Protein AF-A0A6H1JPK0-F1 (afdb_monomer_lite)

pLDDT: mean 71.63, std 16.61, range [41.94, 95.0]

Foldseek 3Di:
DDDDDDPPDDVVVVVVVVVVVVVVVVVVVVVVPDDDDPLVVQAVVQVVCCVPPHQKDWDWDFPDPPPPDDDPDPVRTATRYMDGPVVVCCVVPNGPPPPPPPPPPPPDPDDDDDD

Secondary structure (DSSP, 8-state):
----------HHHHHHHHHHHHHHHHHHHHHHTSS--HHHHHHHHHHHHHHHT-SEEEEEEESS--TTPPPSSGGGEEEEEEEESHHHHHHHS--TTS-----------------

Sequence (115 aa):
MSNRDGAETDPDAEHAGVLARLHTVEEAAEQIGTTLDEQTTCAELARFLCRYLCDAAAVDLLTEQGTGARPRSPEALTRVATAGLVKVLEARFPAEDAPSARALDESARSPRRRS

Structure (mmCIF, N/CA/C/O backbone):
data_AF-A0A6H1JPK0-F1
#
_entry.id   AF-A0A6H1JPK0-F1
#
loop_
_atom_site.group_PDB
_atom_site.id
_atom_site.type_symbol
_atom_site.label_atom_id
_atom_site.label_alt_id
_atom_site.label_comp_id
_atom_site.label_asym_id
_atom_site.label_entity_id
_atom_site.label_seq_id
_atom_site.pdbx_PDB_ins_code
_atom_site.Cartn_x
_atom_site.Cartn_y
_atom_site.Cartn_z
_atom_site.occupancy
_atom_site.B_iso_or_equiv
_atom_site.auth_seq_id
_atom_site.auth_comp_id
_atom_site.auth_asym_id
_atom_site.auth_atom_id
_atom_site.pdbx_PDB_model_num
ATOM 1 N N . MET A 1 1 ? 28.173 -23.128 -43.193 1.00 45.78 1 MET A N 1
ATOM 2 C CA . MET A 1 1 ? 27.731 -21.904 -42.496 1.00 45.78 1 MET A CA 1
ATOM 3 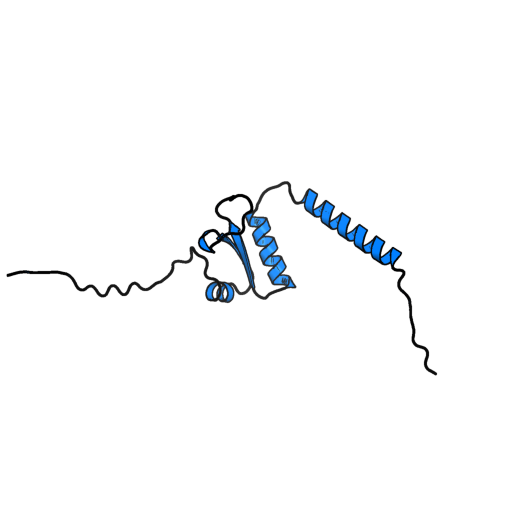C C . MET A 1 1 ? 26.996 -22.301 -41.230 1.00 45.78 1 MET A C 1
ATOM 5 O O . MET A 1 1 ? 25.904 -22.834 -41.329 1.00 45.78 1 MET A O 1
ATOM 9 N N . SER A 1 2 ? 27.629 -22.103 -40.078 1.00 50.88 2 SER A N 1
ATOM 10 C CA . SER A 1 2 ? 26.983 -21.908 -38.777 1.00 50.88 2 SER A CA 1
ATOM 11 C C . SER A 1 2 ? 28.099 -21.486 -37.832 1.00 50.88 2 SER A C 1
ATOM 13 O O . SER A 1 2 ? 29.008 -22.274 -37.595 1.00 50.88 2 SER A O 1
ATOM 15 N N . ASN A 1 3 ? 28.087 -20.239 -37.377 1.00 46.72 3 ASN A N 1
ATOM 16 C CA . ASN A 1 3 ? 28.870 -19.856 -36.213 1.00 46.72 3 ASN A CA 1
ATOM 17 C C . ASN A 1 3 ? 27.939 -19.066 -35.298 1.00 46.72 3 ASN A C 1
ATOM 19 O O . ASN A 1 3 ? 27.461 -17.991 -35.663 1.00 46.72 3 ASN A O 1
ATOM 23 N N . ARG A 1 4 ? 27.624 -19.665 -34.157 1.00 66.38 4 ARG A N 1
ATOM 24 C CA . ARG A 1 4 ? 27.090 -19.000 -32.974 1.00 66.38 4 ARG A CA 1
ATOM 25 C C . ARG A 1 4 ? 28.070 -19.300 -31.853 1.00 66.38 4 ARG A C 1
ATOM 27 O O . ARG A 1 4 ? 28.482 -20.449 -31.747 1.00 66.38 4 ARG A O 1
ATOM 34 N N . ASP A 1 5 ? 28.367 -18.254 -31.096 1.00 51.00 5 ASP A N 1
ATOM 35 C CA . ASP A 1 5 ? 28.901 -18.189 -29.727 1.00 51.00 5 ASP A CA 1
ATOM 36 C C . ASP A 1 5 ? 30.088 -17.235 -29.696 1.00 51.00 5 ASP A C 1
ATOM 38 O O . ASP A 1 5 ? 30.959 -17.282 -30.556 1.00 51.00 5 ASP A O 1
ATOM 42 N N . GLY A 1 6 ? 30.195 -16.303 -28.766 1.00 47.59 6 GLY A N 1
ATOM 43 C CA . GLY A 1 6 ? 29.339 -15.917 -27.654 1.00 47.59 6 GLY A CA 1
ATOM 44 C C . GLY A 1 6 ? 30.046 -14.701 -27.067 1.00 47.59 6 GLY A C 1
ATOM 45 O O . GLY A 1 6 ? 31.261 -14.730 -26.884 1.00 47.59 6 GLY A O 1
ATOM 46 N N . ALA A 1 7 ? 29.338 -13.591 -26.891 1.00 54.56 7 ALA A N 1
ATOM 47 C CA . ALA A 1 7 ? 29.902 -12.454 -26.181 1.00 54.56 7 ALA A CA 1
ATOM 48 C C . ALA A 1 7 ? 29.884 -12.824 -24.694 1.00 54.56 7 ALA A C 1
ATOM 50 O O . ALA A 1 7 ? 28.835 -12.726 -24.063 1.00 54.56 7 ALA A O 1
ATOM 51 N N . GLU A 1 8 ? 31.002 -13.338 -24.175 1.00 56.03 8 GLU A N 1
ATOM 52 C CA . GLU A 1 8 ? 31.201 -13.460 -22.731 1.00 56.03 8 GLU A CA 1
ATOM 53 C C . GLU A 1 8 ? 31.115 -12.053 -22.143 1.00 56.03 8 GLU A C 1
ATOM 55 O O . GLU A 1 8 ? 31.924 -11.178 -22.459 1.00 56.03 8 GLU A O 1
ATOM 60 N N . THR A 1 9 ? 30.070 -11.804 -21.364 1.00 65.69 9 THR A N 1
ATOM 61 C CA . THR A 1 9 ? 29.965 -10.582 -20.587 1.00 65.69 9 THR A CA 1
ATOM 62 C C . THR A 1 9 ? 30.986 -10.651 -19.459 1.00 65.69 9 THR A C 1
ATOM 64 O O . THR A 1 9 ? 31.101 -11.665 -18.775 1.00 65.69 9 THR A O 1
ATOM 67 N N . ASP A 1 10 ? 31.781 -9.589 -19.324 1.00 66.19 10 ASP A N 1
ATOM 68 C CA . ASP A 1 10 ? 32.834 -9.477 -18.317 1.00 66.19 10 ASP A CA 1
ATOM 69 C C . ASP A 1 10 ? 32.205 -9.493 -16.909 1.00 66.19 10 ASP A C 1
ATOM 71 O O . ASP A 1 10 ? 31.521 -8.531 -16.531 1.00 66.19 10 ASP A O 1
ATOM 75 N N . PRO A 1 11 ? 32.393 -10.576 -16.134 1.00 69.50 11 PRO A N 1
ATOM 76 C CA . PRO A 1 11 ? 31.702 -10.771 -14.865 1.00 69.50 11 PRO A CA 1
ATOM 77 C C . PRO A 1 11 ? 32.108 -9.729 -13.816 1.00 69.50 11 PRO A C 1
ATOM 79 O O . PRO A 1 11 ? 31.318 -9.417 -12.926 1.00 69.50 11 PRO A O 1
ATOM 82 N N . ASP A 1 12 ? 33.298 -9.137 -13.929 1.00 65.56 12 ASP A N 1
ATOM 83 C CA . ASP A 1 12 ? 33.764 -8.111 -12.994 1.00 65.56 12 ASP A CA 1
ATOM 84 C C . ASP A 1 12 ? 33.049 -6.770 -13.227 1.00 65.56 12 ASP A C 1
ATOM 86 O O . ASP A 1 12 ? 32.711 -6.062 -12.271 1.00 65.56 12 ASP A O 1
ATOM 90 N N . ALA A 1 13 ? 32.723 -6.451 -14.483 1.00 68.88 13 ALA A N 1
ATOM 91 C CA . ALA A 1 13 ? 31.921 -5.283 -14.837 1.00 68.88 13 ALA A CA 1
ATOM 92 C C . ALA A 1 13 ? 30.452 -5.443 -14.411 1.00 68.88 13 ALA A C 1
ATOM 94 O O . ALA A 1 13 ? 29.830 -4.484 -13.941 1.00 68.88 13 ALA A O 1
ATOM 95 N N . GLU A 1 14 ? 29.905 -6.657 -14.519 1.00 71.38 14 GLU A N 1
ATOM 96 C CA . GLU A 1 14 ? 28.563 -6.966 -14.019 1.00 71.38 14 GLU A CA 1
ATOM 97 C C . GLU A 1 14 ? 28.497 -6.861 -12.490 1.00 71.38 14 GLU A C 1
ATOM 99 O O . GLU A 1 14 ? 27.600 -6.204 -11.957 1.00 71.38 14 GLU A O 1
ATOM 104 N N . HIS A 1 15 ? 29.480 -7.411 -11.770 1.00 73.31 15 HIS A N 1
ATOM 105 C CA . HIS A 1 15 ? 29.548 -7.302 -10.312 1.00 73.31 15 HIS A CA 1
ATOM 106 C C . HIS A 1 15 ? 29.720 -5.856 -9.833 1.00 73.31 15 HIS A C 1
ATOM 108 O O . HIS A 1 15 ? 29.033 -5.437 -8.898 1.00 73.31 15 HIS A O 1
ATOM 114 N N . ALA A 1 16 ? 30.569 -5.062 -10.489 1.00 78.56 16 ALA A N 1
ATOM 115 C CA . ALA A 1 16 ? 30.718 -3.643 -10.175 1.00 78.56 16 ALA A CA 1
ATOM 116 C C . ALA A 1 16 ? 29.404 -2.865 -10.391 1.00 78.56 16 ALA A C 1
ATOM 118 O O . ALA A 1 16 ? 29.036 -2.021 -9.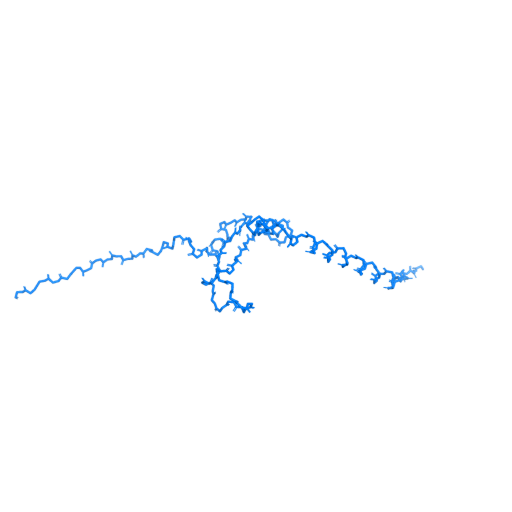570 1.00 78.56 16 ALA A O 1
ATOM 119 N N . GLY A 1 17 ? 28.655 -3.191 -11.451 1.00 79.25 17 GLY A N 1
ATOM 120 C CA . GLY A 1 17 ? 27.336 -2.615 -11.720 1.00 79.25 17 GLY A CA 1
ATOM 121 C C . GLY A 1 17 ? 26.283 -2.991 -10.673 1.00 79.25 17 GLY A C 1
ATOM 122 O O . GLY A 1 17 ? 25.470 -2.150 -10.279 1.00 79.25 17 GLY A O 1
ATOM 123 N N . VAL A 1 18 ? 26.319 -4.230 -10.176 1.00 86.06 18 VAL A N 1
ATOM 124 C CA . VAL A 1 18 ? 25.433 -4.696 -9.098 1.00 86.06 18 VAL A CA 1
ATOM 125 C C . VAL A 1 18 ? 25.745 -3.981 -7.779 1.00 86.06 18 VAL A C 1
ATOM 127 O O . VAL A 1 18 ? 24.816 -3.503 -7.126 1.00 86.06 18 VAL A O 1
ATOM 130 N N . LEU A 1 19 ? 27.023 -3.832 -7.410 1.00 85.19 19 LEU A N 1
ATOM 131 C CA . LEU A 1 19 ? 27.428 -3.151 -6.171 1.00 85.19 19 LEU A CA 1
ATOM 132 C C . LEU A 1 19 ? 27.081 -1.658 -6.179 1.00 85.19 19 LEU A C 1
ATOM 134 O O . LEU A 1 19 ? 26.587 -1.139 -5.181 1.00 85.19 19 LEU A O 1
ATOM 138 N N . ALA A 1 20 ? 27.255 -0.978 -7.314 1.00 83.56 20 ALA A N 1
ATOM 139 C CA . ALA A 1 20 ? 26.871 0.426 -7.449 1.00 83.56 20 ALA A CA 1
ATOM 140 C C . ALA A 1 20 ? 25.356 0.627 -7.278 1.00 83.56 20 ALA A C 1
ATOM 142 O O . ALA A 1 20 ? 24.915 1.569 -6.619 1.00 83.56 20 ALA A O 1
ATOM 143 N N . ARG A 1 21 ? 24.546 -0.286 -7.828 1.00 82.25 21 ARG A N 1
ATOM 144 C CA . ARG A 1 21 ? 23.088 -0.224 -7.690 1.00 82.25 21 ARG A CA 1
ATOM 145 C C . ARG A 1 21 ? 22.620 -0.545 -6.272 1.00 82.25 21 ARG A C 1
ATOM 147 O O . ARG A 1 21 ? 21.633 0.040 -5.837 1.00 82.25 21 ARG A O 1
ATOM 154 N N . LEU A 1 22 ? 23.319 -1.430 -5.562 1.00 87.19 22 LEU A N 1
ATOM 155 C CA . LEU A 1 22 ? 23.043 -1.724 -4.156 1.00 87.19 22 LEU A CA 1
ATOM 156 C C . LEU A 1 22 ? 23.339 -0.504 -3.268 1.00 87.19 22 LEU A C 1
ATOM 158 O O . LEU A 1 22 ? 22.468 -0.086 -2.514 1.00 87.19 22 LEU A O 1
ATOM 162 N N . HIS A 1 23 ? 24.494 0.139 -3.456 1.00 75.88 23 HIS A N 1
ATOM 163 C CA . HIS A 1 23 ? 24.896 1.335 -2.707 1.00 75.88 23 HIS A CA 1
ATOM 164 C C . HIS A 1 23 ? 23.908 2.502 -2.878 1.00 75.88 23 HIS A C 1
ATOM 166 O O . HIS A 1 23 ? 23.548 3.166 -1.914 1.00 75.88 23 HIS A O 1
ATOM 172 N N . THR A 1 24 ? 23.389 2.722 -4.093 1.00 79.44 24 THR A N 1
ATOM 173 C CA . THR A 1 24 ? 22.344 3.738 -4.341 1.00 79.44 24 THR A CA 1
ATOM 174 C C . THR A 1 24 ? 21.026 3.422 -3.624 1.00 79.44 24 THR A C 1
ATOM 176 O O . THR A 1 24 ? 20.304 4.333 -3.221 1.00 79.44 24 THR A O 1
ATOM 179 N N . VAL A 1 25 ? 20.681 2.139 -3.475 1.00 78.00 25 VAL A N 1
ATOM 180 C CA . VAL A 1 25 ? 19.479 1.715 -2.739 1.00 78.00 25 VAL A CA 1
ATOM 181 C C . VAL A 1 25 ? 19.680 1.882 -1.231 1.00 78.00 25 VAL A C 1
ATOM 183 O O . VAL A 1 25 ? 18.749 2.307 -0.550 1.00 78.00 25 VAL A O 1
ATOM 186 N N . GLU A 1 26 ? 20.880 1.601 -0.723 1.00 78.88 26 GLU A N 1
ATOM 187 C CA . GLU A 1 26 ? 21.248 1.787 0.685 1.00 78.88 26 GLU A CA 1
ATOM 188 C C . GLU A 1 26 ? 21.248 3.272 1.077 1.00 78.88 26 GLU A C 1
ATOM 190 O O . GLU A 1 26 ? 20.584 3.641 2.043 1.00 78.88 26 GLU A O 1
ATOM 195 N N . GLU A 1 27 ? 21.855 4.148 0.271 1.00 71.06 27 GLU A N 1
ATOM 196 C CA . GLU A 1 27 ? 21.826 5.601 0.504 1.00 71.06 27 GLU A CA 1
ATOM 197 C C . GLU A 1 27 ? 20.397 6.166 0.444 1.00 71.06 27 GLU A C 1
ATOM 199 O O . GLU A 1 27 ? 20.002 6.974 1.285 1.00 71.06 27 GLU A O 1
ATOM 204 N N . ALA A 1 28 ? 19.567 5.693 -0.495 1.00 61.03 28 ALA A N 1
ATOM 205 C CA . ALA A 1 28 ? 18.159 6.082 -0.547 1.00 61.03 28 ALA A CA 1
ATOM 206 C C . ALA A 1 28 ? 17.389 5.627 0.707 1.00 61.03 28 ALA A C 1
ATOM 208 O O . ALA A 1 28 ? 16.558 6.377 1.218 1.00 61.03 28 ALA A O 1
ATOM 209 N N . ALA A 1 29 ? 17.672 4.434 1.233 1.00 63.53 29 ALA A N 1
ATOM 210 C CA . ALA A 1 29 ? 17.046 3.931 2.452 1.00 63.53 29 ALA A CA 1
ATOM 211 C C . ALA A 1 29 ? 17.477 4.719 3.706 1.00 63.53 29 ALA A C 1
ATOM 213 O O . ALA A 1 29 ? 16.633 4.999 4.560 1.00 63.53 29 ALA A O 1
ATOM 214 N N . GLU A 1 30 ? 18.748 5.133 3.796 1.00 61.75 30 GLU A N 1
ATOM 215 C CA . GLU A 1 30 ? 19.269 5.970 4.888 1.00 61.75 30 GLU A CA 1
ATOM 216 C C . GLU A 1 30 ? 18.686 7.396 4.870 1.00 61.75 30 GLU A C 1
ATOM 218 O O . GLU A 1 30 ? 18.412 7.967 5.928 1.00 61.75 30 GLU A O 1
ATOM 223 N N . GLN A 1 31 ? 18.412 7.963 3.688 1.00 55.03 31 GLN A N 1
ATOM 224 C CA . GLN A 1 31 ? 17.837 9.311 3.553 1.00 55.03 31 GLN A CA 1
ATOM 225 C C . GLN A 1 31 ? 16.304 9.365 3.665 1.00 55.03 31 GLN A C 1
ATOM 227 O O . GLN A 1 31 ? 15.768 10.364 4.146 1.00 55.03 31 GLN A O 1
ATOM 232 N N . ILE A 1 32 ? 15.587 8.305 3.278 1.00 56.84 32 ILE A N 1
ATOM 233 C CA . ILE A 1 32 ? 14.113 8.216 3.374 1.00 56.84 32 ILE A CA 1
ATOM 234 C C . ILE A 1 32 ? 13.645 7.951 4.825 1.00 56.84 32 ILE A C 1
ATOM 236 O O . ILE A 1 32 ? 12.478 8.143 5.160 1.00 56.84 32 ILE A O 1
ATOM 240 N N . GLY A 1 33 ? 14.556 7.584 5.731 1.00 57.56 33 GLY A N 1
ATOM 241 C CA . GLY A 1 33 ? 14.244 7.146 7.094 1.00 57.56 33 GLY A CA 1
ATOM 242 C C . GLY A 1 33 ? 14.060 8.217 8.179 1.00 57.56 33 GLY A C 1
ATOM 243 O O . GLY A 1 33 ? 14.012 7.836 9.346 1.00 57.56 33 GLY A O 1
ATOM 244 N N . THR A 1 34 ? 13.986 9.525 7.884 1.00 55.94 34 THR A N 1
ATOM 245 C CA . THR A 1 34 ? 14.077 10.548 8.962 1.00 55.94 34 THR A CA 1
ATOM 246 C C . THR A 1 34 ? 12.931 11.562 9.100 1.00 55.94 34 THR A C 1
ATOM 248 O O . THR A 1 34 ? 12.949 12.346 10.049 1.00 55.94 34 THR A O 1
ATOM 251 N N . THR A 1 35 ? 11.865 11.482 8.294 1.00 55.31 35 THR A N 1
ATOM 252 C CA . THR A 1 35 ? 10.577 12.168 8.567 1.00 55.31 35 THR A CA 1
ATOM 253 C C . THR A 1 35 ? 9.417 11.399 7.904 1.00 55.31 35 THR A C 1
ATOM 255 O O . THR A 1 35 ? 9.303 11.416 6.687 1.00 55.31 35 THR A O 1
ATOM 258 N N . LEU A 1 36 ? 8.665 10.519 8.584 1.00 60.28 36 LEU A N 1
ATOM 259 C CA . LEU A 1 36 ? 7.701 10.668 9.705 1.00 60.28 36 LEU A CA 1
ATOM 260 C C . LEU A 1 36 ? 6.232 10.865 9.252 1.00 60.28 36 LEU A C 1
ATOM 262 O O . LEU A 1 36 ? 5.527 11.737 9.751 1.00 60.28 36 LEU A O 1
ATOM 266 N N . ASP A 1 37 ? 5.766 10.026 8.325 1.00 70.81 37 ASP A N 1
ATOM 267 C CA . ASP A 1 37 ? 4.338 9.742 8.130 1.00 70.81 37 ASP A CA 1
ATOM 268 C C . ASP A 1 37 ? 4.176 8.272 7.714 1.00 70.81 37 ASP A C 1
ATOM 270 O O . ASP A 1 37 ? 4.211 7.906 6.537 1.00 70.81 37 ASP A O 1
ATOM 274 N N . GLU A 1 38 ? 4.076 7.407 8.722 1.00 77.81 38 GLU A N 1
ATOM 275 C CA . GLU A 1 38 ? 3.908 5.963 8.560 1.00 77.81 38 GLU A CA 1
ATOM 276 C C . GLU A 1 38 ? 2.669 5.630 7.717 1.00 77.81 38 GLU A C 1
ATOM 278 O O . GLU A 1 38 ? 2.707 4.707 6.898 1.00 77.81 38 GLU A O 1
ATOM 283 N N . GLN A 1 39 ? 1.598 6.422 7.842 1.00 82.56 39 GLN A N 1
ATOM 284 C CA . GLN A 1 39 ? 0.393 6.254 7.040 1.00 82.56 39 GLN A CA 1
ATOM 285 C C . GLN A 1 39 ? 0.655 6.565 5.562 1.00 82.56 39 GLN A C 1
ATOM 287 O O . GLN A 1 39 ? 0.275 5.769 4.697 1.00 82.56 39 GLN A O 1
ATOM 292 N N . THR A 1 40 ? 1.331 7.677 5.255 1.00 83.38 40 THR A N 1
ATOM 293 C CA . THR A 1 40 ? 1.678 8.021 3.864 1.00 83.38 40 THR A CA 1
ATOM 294 C C . THR A 1 40 ? 2.598 6.975 3.247 1.00 83.38 40 THR A C 1
ATOM 296 O O . THR A 1 40 ? 2.311 6.498 2.146 1.00 83.38 40 THR A O 1
ATOM 299 N N . THR A 1 41 ? 3.621 6.522 3.973 1.00 85.25 41 THR A N 1
ATOM 300 C CA . THR A 1 41 ? 4.525 5.462 3.505 1.00 85.25 41 THR A CA 1
ATOM 301 C C . THR A 1 41 ? 3.776 4.162 3.201 1.00 85.25 41 THR A C 1
ATOM 303 O O . THR A 1 41 ? 3.940 3.579 2.126 1.00 85.25 41 THR A O 1
ATOM 306 N N . CYS A 1 42 ? 2.898 3.708 4.101 1.00 90.75 42 CYS A N 1
ATOM 307 C CA . CYS A 1 42 ? 2.120 2.487 3.876 1.00 90.75 42 CYS A CA 1
ATOM 308 C C . CYS A 1 42 ? 1.165 2.622 2.682 1.00 90.75 42 CYS A C 1
ATOM 310 O O . CYS A 1 42 ? 0.980 1.670 1.917 1.00 90.75 42 CYS A O 1
ATOM 312 N N . ALA A 1 43 ? 0.584 3.807 2.481 1.00 91.19 43 ALA A N 1
ATOM 313 C CA . ALA A 1 43 ? -0.273 4.082 1.336 1.00 91.19 43 ALA A CA 1
ATOM 314 C C . ALA A 1 43 ? 0.501 4.073 0.010 1.00 91.19 43 ALA A C 1
ATOM 316 O O . ALA A 1 43 ? 0.014 3.531 -0.986 1.00 91.19 43 ALA A O 1
ATOM 317 N N . GLU A 1 44 ? 1.705 4.642 -0.022 1.00 89.88 44 GLU A N 1
ATOM 318 C CA . GLU A 1 44 ? 2.579 4.603 -1.197 1.00 89.88 44 GLU A CA 1
ATOM 319 C C . GLU A 1 44 ? 3.012 3.179 -1.537 1.00 89.88 44 GLU A C 1
ATOM 321 O O . GLU A 1 44 ? 2.922 2.778 -2.701 1.00 89.88 44 GLU A O 1
ATOM 326 N N . LEU A 1 45 ? 3.375 2.388 -0.525 1.00 91.81 45 LEU A N 1
ATOM 327 C CA . LEU A 1 45 ? 3.710 0.980 -0.695 1.00 91.81 45 LEU A CA 1
ATOM 328 C C . LEU A 1 45 ? 2.535 0.188 -1.287 1.00 91.81 45 LEU A C 1
ATOM 330 O O . LEU A 1 45 ? 2.707 -0.496 -2.296 1.00 91.81 45 LEU A O 1
ATOM 334 N N . ALA A 1 46 ? 1.327 0.314 -0.725 1.00 94.06 46 ALA A N 1
ATOM 335 C CA . ALA A 1 46 ? 0.144 -0.384 -1.237 1.00 94.06 46 ALA A CA 1
ATOM 336 C C . ALA A 1 46 ? -0.132 -0.043 -2.714 1.00 94.06 46 ALA A C 1
ATOM 338 O O . ALA A 1 46 ? -0.408 -0.933 -3.525 1.00 94.06 46 ALA A O 1
ATOM 339 N N . ARG A 1 47 ? -0.003 1.240 -3.088 1.00 93.94 47 ARG A N 1
ATOM 340 C CA . ARG A 1 47 ? -0.158 1.692 -4.482 1.00 93.94 47 ARG A CA 1
ATOM 341 C C . ARG A 1 47 ? 0.938 1.148 -5.393 1.00 93.94 47 ARG A C 1
ATOM 343 O O . ARG A 1 47 ? 0.633 0.739 -6.511 1.00 93.94 47 ARG A O 1
ATOM 350 N N . PHE A 1 48 ? 2.190 1.141 -4.938 1.00 91.56 48 PHE A N 1
ATOM 351 C CA . PHE A 1 48 ? 3.315 0.600 -5.699 1.00 91.56 48 PHE A CA 1
ATOM 352 C C . PHE A 1 48 ? 3.104 -0.886 -6.015 1.00 91.56 48 PHE A C 1
ATOM 354 O O . PHE A 1 48 ? 3.191 -1.284 -7.176 1.00 91.56 48 PHE A O 1
ATOM 361 N N . LEU A 1 49 ? 2.741 -1.688 -5.010 1.00 91.56 49 LEU A N 1
ATOM 362 C CA . LEU A 1 49 ? 2.469 -3.117 -5.183 1.00 91.56 49 LEU A CA 1
ATOM 363 C C . LEU A 1 49 ? 1.319 -3.356 -6.171 1.00 91.56 49 LEU A C 1
ATOM 365 O O . LEU A 1 49 ? 1.464 -4.156 -7.093 1.00 91.56 49 LEU A O 1
ATOM 369 N N . CYS A 1 50 ? 0.219 -2.603 -6.052 1.00 93.44 50 CYS A N 1
ATOM 370 C CA . CYS A 1 50 ? -0.900 -2.724 -6.992 1.00 93.44 50 CYS A CA 1
ATOM 371 C C . CYS A 1 50 ? -0.530 -2.345 -8.429 1.00 93.44 50 CYS A C 1
ATOM 373 O O . CYS A 1 50 ? -1.096 -2.846 -9.393 1.00 93.44 50 CYS A O 1
ATOM 375 N N . ARG A 1 51 ? 0.407 -1.411 -8.601 1.00 92.06 51 ARG A N 1
ATOM 376 C CA . ARG A 1 51 ? 0.800 -0.962 -9.935 1.00 92.06 51 ARG A CA 1
ATOM 377 C C . ARG A 1 51 ? 1.639 -1.998 -10.677 1.00 92.06 51 ARG A C 1
ATOM 379 O O . ARG A 1 51 ? 1.565 -2.053 -11.901 1.00 92.06 51 ARG A O 1
ATOM 386 N N . TYR A 1 52 ? 2.460 -2.763 -9.961 1.00 91.44 52 TYR A N 1
ATOM 387 C CA . TYR A 1 52 ? 3.494 -3.589 -10.587 1.00 91.44 52 TYR A CA 1
ATOM 388 C C . TYR A 1 52 ? 3.359 -5.089 -10.323 1.00 91.44 52 TYR A C 1
ATOM 390 O O . TYR A 1 52 ? 3.972 -5.863 -11.054 1.00 91.44 52 TYR A O 1
ATOM 398 N N . LEU A 1 53 ? 2.602 -5.513 -9.305 1.00 88.00 53 LEU A N 1
ATOM 399 C CA . LEU A 1 53 ? 2.645 -6.894 -8.810 1.00 88.00 53 LEU A CA 1
ATOM 400 C C . LEU A 1 53 ? 1.274 -7.559 -8.629 1.00 88.00 53 LEU A C 1
ATOM 402 O O . LEU A 1 53 ? 1.193 -8.778 -8.762 1.00 88.00 53 LEU A O 1
ATOM 406 N N . CYS A 1 54 ? 0.205 -6.820 -8.319 1.00 91.94 54 CYS A N 1
ATOM 407 C CA . CYS A 1 54 ? -1.106 -7.415 -8.030 1.00 91.94 54 CYS A CA 1
ATOM 408 C C . CYS A 1 54 ? -2.286 -6.492 -8.364 1.00 91.94 54 CYS A C 1
ATOM 410 O O . CYS A 1 54 ? -2.137 -5.282 -8.417 1.00 91.94 54 CYS A O 1
ATOM 412 N N . ASP A 1 55 ? -3.494 -7.045 -8.511 1.00 93.88 55 ASP A N 1
ATOM 413 C CA . ASP A 1 55 ? -4.706 -6.237 -8.747 1.00 93.88 55 ASP A CA 1
ATOM 414 C C . ASP A 1 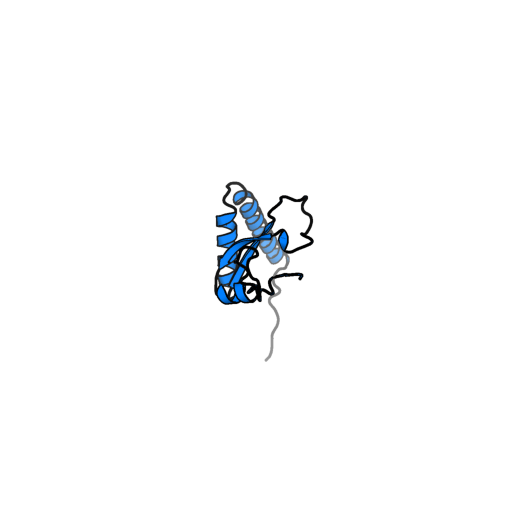55 ? -5.221 -5.527 -7.483 1.00 93.88 55 ASP A C 1
ATOM 416 O O . ASP A 1 55 ? -6.092 -4.654 -7.555 1.00 93.88 55 ASP A O 1
ATOM 420 N N . ALA A 1 56 ? -4.733 -5.939 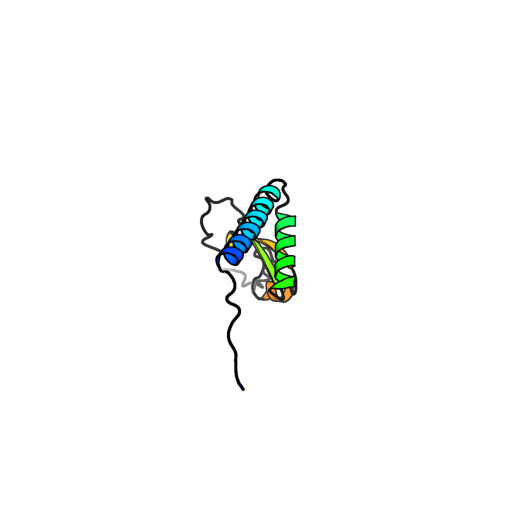-6.307 1.00 94.19 56 ALA A N 1
ATOM 421 C CA . ALA A 1 56 ? -5.109 -5.375 -5.020 1.00 94.19 56 ALA A CA 1
ATOM 422 C C . ALA A 1 56 ? -4.053 -5.679 -3.938 1.00 94.19 56 ALA A C 1
ATOM 424 O O . ALA A 1 56 ? -3.512 -6.786 -3.887 1.00 94.19 56 ALA A O 1
ATOM 425 N N . ALA A 1 57 ? -3.784 -4.719 -3.052 1.00 94.62 57 ALA A N 1
ATOM 426 C CA . ALA A 1 57 ? -2.866 -4.852 -1.920 1.00 94.62 57 ALA A CA 1
ATOM 427 C C . ALA A 1 57 ? -3.424 -4.183 -0.656 1.00 94.62 57 ALA A C 1
ATOM 429 O O . ALA A 1 57 ? -4.130 -3.175 -0.735 1.00 94.62 57 ALA A O 1
ATOM 430 N N . ALA A 1 58 ? -3.057 -4.723 0.504 1.00 94.00 58 ALA A N 1
ATOM 431 C CA . ALA A 1 58 ? -3.299 -4.132 1.814 1.00 94.00 58 ALA A CA 1
ATOM 432 C C . ALA A 1 58 ? -2.005 -4.143 2.640 1.00 94.00 58 ALA A C 1
ATOM 434 O O . ALA A 1 58 ? -1.186 -5.049 2.481 1.00 94.00 58 ALA A O 1
ATOM 435 N N . VAL A 1 59 ? -1.831 -3.139 3.500 1.00 91.88 59 VAL A N 1
ATOM 436 C CA . VAL A 1 59 ? -0.733 -3.059 4.471 1.00 91.88 59 VAL A CA 1
ATOM 437 C C . VAL A 1 59 ? -1.343 -3.000 5.863 1.00 91.88 59 VAL A C 1
ATOM 439 O O . VAL A 1 59 ? -2.125 -2.092 6.160 1.00 91.88 59 VAL A O 1
ATOM 442 N N . ASP A 1 60 ? -0.961 -3.967 6.693 1.00 89.69 60 ASP A N 1
ATOM 443 C CA . ASP A 1 60 ? -1.406 -4.095 8.074 1.00 89.69 60 ASP A CA 1
ATOM 444 C C . ASP A 1 60 ? -0.183 -3.936 8.998 1.00 89.69 60 ASP A C 1
ATOM 446 O O . ASP A 1 60 ? 0.868 -4.534 8.751 1.00 89.69 60 ASP A O 1
ATOM 450 N N . LEU A 1 61 ? -0.306 -3.108 10.036 1.00 85.88 61 LEU A N 1
ATOM 451 C CA . LEU A 1 61 ? 0.759 -2.784 10.989 1.00 85.88 61 LEU A CA 1
ATOM 452 C C . LEU A 1 61 ? 0.440 -3.308 12.384 1.00 85.88 61 LEU A C 1
ATOM 454 O O . LEU A 1 61 ? -0.720 -3.398 12.769 1.00 85.88 61 LEU A O 1
ATOM 458 N N . LEU A 1 62 ? 1.480 -3.623 13.154 1.00 82.88 62 LEU A N 1
ATOM 459 C CA . LEU A 1 62 ? 1.345 -4.052 14.544 1.00 82.88 62 LEU A CA 1
ATOM 460 C C . LEU A 1 62 ? 0.825 -2.912 15.425 1.00 82.88 62 LEU A C 1
ATOM 462 O O . LEU A 1 62 ? 1.397 -1.825 15.430 1.00 82.88 62 LEU A O 1
ATOM 466 N N . THR A 1 63 ? -0.225 -3.179 16.199 1.00 71.50 63 THR A N 1
ATOM 467 C CA . THR A 1 63 ? -0.834 -2.202 17.119 1.00 71.50 63 THR A CA 1
ATOM 468 C C . THR A 1 63 ? 0.002 -1.950 18.370 1.00 71.50 63 THR A C 1
ATOM 470 O O . THR A 1 63 ? -0.040 -0.856 18.928 1.00 71.50 63 THR A O 1
ATOM 473 N N . GLU A 1 64 ? 0.805 -2.930 18.789 1.00 65.56 64 GLU A N 1
ATOM 474 C CA . GLU A 1 64 ? 1.795 -2.778 19.852 1.00 65.56 64 GLU A CA 1
ATOM 475 C C . GLU A 1 64 ? 3.212 -2.930 19.294 1.00 65.56 64 GLU A C 1
ATOM 477 O O . GLU A 1 64 ? 3.514 -3.873 18.559 1.00 65.56 64 GLU A O 1
ATOM 482 N N . GLN A 1 65 ? 4.117 -2.039 19.711 1.00 57.44 65 GLN A N 1
ATOM 483 C CA . GLN A 1 65 ? 5.562 -2.123 19.464 1.00 57.44 65 GLN A CA 1
ATOM 484 C C . GLN A 1 65 ? 6.181 -3.267 20.293 1.00 57.44 65 GLN A C 1
ATOM 486 O O . GLN A 1 65 ? 7.028 -3.072 21.162 1.00 57.44 65 GLN A O 1
ATOM 491 N N . GLY A 1 66 ? 5.715 -4.495 20.087 1.00 55.78 66 GLY A N 1
ATOM 492 C CA . GLY A 1 66 ? 6.167 -5.664 20.821 1.00 55.78 66 GLY A CA 1
ATOM 493 C C . GLY A 1 66 ? 7.479 -6.196 20.257 1.00 55.78 66 GLY A C 1
ATOM 494 O O . GLY A 1 66 ? 7.458 -6.856 19.232 1.00 55.78 66 GLY A O 1
ATOM 495 N N . THR A 1 67 ? 8.600 -5.953 20.948 1.00 55.09 67 THR A N 1
ATOM 496 C CA . THR A 1 67 ? 9.927 -6.641 20.919 1.00 55.09 67 THR A CA 1
ATOM 497 C C . THR A 1 67 ? 10.514 -7.183 19.590 1.00 55.09 67 THR A C 1
ATOM 499 O O . THR A 1 67 ? 11.523 -7.882 19.622 1.00 55.09 67 THR A O 1
ATOM 502 N N . GLY A 1 68 ? 9.955 -6.872 18.418 1.00 57.00 68 GLY A N 1
ATOM 503 C CA . GLY A 1 68 ? 10.348 -7.447 17.125 1.00 57.00 68 GLY A CA 1
ATOM 504 C C . GLY A 1 68 ? 9.899 -8.900 16.898 1.00 57.00 68 GLY A C 1
ATOM 505 O O . GLY A 1 68 ? 10.349 -9.538 15.948 1.00 57.00 68 GLY A O 1
ATOM 506 N N . ALA A 1 69 ? 9.031 -9.456 17.749 1.00 59.47 69 ALA A N 1
ATOM 507 C CA . ALA A 1 69 ? 8.554 -10.830 17.599 1.00 59.47 69 ALA A CA 1
ATOM 508 C C . ALA A 1 69 ? 7.394 -10.911 16.592 1.00 59.47 69 ALA A C 1
ATOM 510 O O . ALA A 1 69 ? 6.491 -10.077 16.601 1.00 59.47 69 ALA A O 1
ATOM 511 N N . ARG A 1 70 ? 7.383 -11.952 15.744 1.00 60.22 70 ARG A N 1
ATOM 512 C CA . ARG A 1 70 ? 6.273 -12.198 14.810 1.00 60.22 70 ARG A CA 1
ATOM 513 C C . ARG A 1 70 ? 4.954 -12.324 15.594 1.00 60.22 70 ARG A C 1
ATOM 515 O O . ARG A 1 70 ? 4.908 -13.134 16.527 1.00 60.22 70 ARG A O 1
ATOM 522 N N . PRO A 1 71 ? 3.888 -11.590 15.224 1.00 59.28 71 PRO A N 1
ATOM 52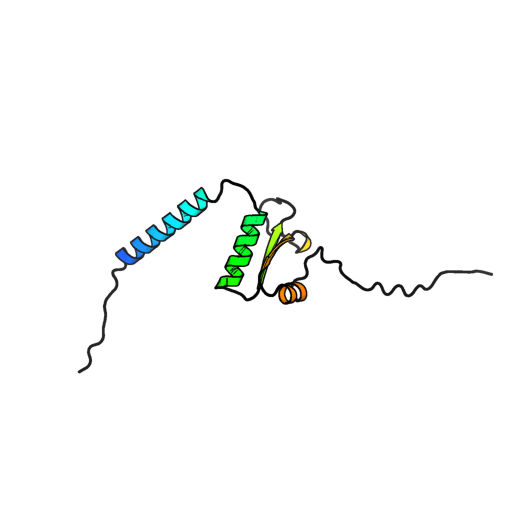3 C CA . PRO A 1 71 ? 2.599 -11.711 15.893 1.00 59.28 71 PRO A CA 1
ATOM 524 C C . PRO A 1 71 ? 2.087 -13.148 15.800 1.00 59.28 71 PRO A C 1
ATOM 526 O O . PRO A 1 71 ? 2.151 -13.782 14.744 1.00 59.28 71 PRO A O 1
ATOM 529 N N . ARG A 1 72 ? 1.605 -13.676 16.930 1.00 61.16 72 ARG A N 1
ATOM 530 C CA . ARG A 1 72 ? 1.065 -15.043 17.011 1.00 61.16 72 ARG A CA 1
ATOM 531 C C . ARG A 1 72 ? -0.381 -15.134 16.528 1.00 61.16 72 ARG A C 1
ATOM 533 O O . ARG A 1 72 ? -0.834 -16.239 16.245 1.00 61.16 72 ARG A O 1
ATOM 540 N N . SER A 1 73 ? -1.077 -14.004 16.412 1.00 62.19 73 SER A N 1
ATOM 541 C CA . SER A 1 73 ? -2.435 -13.935 15.886 1.00 62.19 73 SER A CA 1
ATOM 542 C C . SER A 1 73 ? -2.652 -12.685 15.016 1.00 62.19 73 SER A C 1
ATOM 544 O O . SER A 1 73 ? -1.960 -11.682 15.207 1.00 62.19 73 SER A O 1
ATOM 546 N N . PRO A 1 74 ? -3.586 -12.737 14.043 1.00 62.56 74 PRO A N 1
ATOM 547 C CA . PRO A 1 74 ? -3.961 -11.588 13.207 1.00 62.56 74 PRO A CA 1
ATOM 548 C C . PRO A 1 74 ? -4.516 -10.400 14.005 1.00 62.56 74 PRO A C 1
ATOM 550 O O . PRO A 1 74 ? -4.425 -9.270 13.551 1.00 62.56 74 PRO A O 1
ATOM 553 N N . GLU A 1 75 ? -5.018 -10.665 15.213 1.00 64.00 75 GLU A N 1
ATOM 554 C CA . GLU A 1 75 ? -5.612 -9.712 16.165 1.00 64.00 75 GLU A CA 1
ATOM 555 C C . GLU A 1 75 ? -4.680 -8.542 16.522 1.00 64.00 75 GLU A C 1
ATOM 557 O O . GLU A 1 75 ? -5.130 -7.495 16.976 1.00 64.00 75 GLU A O 1
ATOM 562 N N . ALA A 1 76 ? -3.369 -8.728 16.346 1.00 73.19 76 ALA A N 1
ATOM 563 C CA . ALA A 1 76 ? -2.359 -7.721 16.650 1.00 73.19 76 ALA A CA 1
ATOM 564 C C . ALA A 1 76 ? -2.080 -6.756 15.484 1.00 73.19 76 ALA A C 1
ATOM 566 O O . ALA A 1 76 ? -1.211 -5.896 15.621 1.00 73.19 76 ALA A O 1
ATOM 567 N N . LEU A 1 77 ? -2.741 -6.918 14.333 1.00 81.06 77 LEU A N 1
ATOM 568 C CA . LEU A 1 77 ? -2.493 -6.130 13.129 1.00 81.06 77 LEU A CA 1
ATOM 569 C C . LEU A 1 77 ? -3.694 -5.241 12.786 1.00 81.06 77 LEU A C 1
ATOM 571 O O . LEU A 1 77 ? -4.818 -5.719 12.656 1.00 81.06 77 LEU A O 1
ATOM 575 N N . THR A 1 78 ? -3.442 -3.955 12.556 1.00 85.62 78 THR A N 1
ATOM 576 C CA . THR A 1 78 ? -4.431 -2.999 12.053 1.00 85.62 78 THR A CA 1
ATOM 577 C C . THR A 1 78 ? -4.106 -2.626 10.622 1.00 85.62 78 THR A C 1
ATOM 579 O O . THR A 1 78 ? -2.984 -2.238 10.295 1.00 85.62 78 THR A O 1
ATOM 582 N N . ARG A 1 79 ? -5.117 -2.695 9.759 1.00 89.56 79 ARG A N 1
ATOM 583 C CA . ARG A 1 79 ? -4.999 -2.249 8.376 1.00 89.56 79 ARG A CA 1
ATOM 584 C C . ARG A 1 79 ? -4.861 -0.739 8.298 1.00 89.56 79 ARG A C 1
ATOM 586 O O . ARG A 1 79 ? -5.751 -0.017 8.734 1.00 89.56 79 ARG A O 1
ATOM 593 N N . VAL A 1 80 ? -3.785 -0.271 7.675 1.00 90.88 80 VAL A N 1
ATOM 594 C CA . VAL A 1 80 ? -3.484 1.164 7.552 1.00 90.88 80 VAL A CA 1
ATOM 595 C C . VAL A 1 80 ? -3.533 1.674 6.116 1.00 90.88 80 VAL A C 1
ATOM 597 O O . VAL A 1 80 ? -3.678 2.873 5.897 1.00 90.88 80 VAL A O 1
ATOM 600 N N . ALA A 1 81 ? -3.457 0.783 5.124 1.00 92.62 81 ALA A N 1
ATOM 601 C CA . ALA A 1 81 ? -3.581 1.157 3.720 1.00 92.62 81 ALA A CA 1
ATOM 602 C C . ALA A 1 81 ? -4.162 0.033 2.859 1.00 92.62 81 ALA A C 1
ATOM 604 O O . ALA A 1 81 ? -3.927 -1.149 3.103 1.00 92.62 81 ALA A O 1
ATOM 605 N N . THR A 1 82 ? -4.881 0.418 1.802 1.00 95.00 82 THR A N 1
ATOM 606 C CA . THR A 1 82 ? -5.329 -0.476 0.726 1.00 95.00 82 THR A CA 1
ATOM 607 C C . THR A 1 82 ? -5.194 0.198 -0.634 1.00 95.00 82 THR A C 1
ATOM 609 O O . THR A 1 82 ? -5.205 1.426 -0.736 1.00 95.00 82 THR A O 1
ATOM 612 N N . ALA A 1 83 ? -5.084 -0.604 -1.690 1.00 94.94 83 ALA A N 1
ATOM 613 C CA . ALA A 1 83 ? -5.168 -0.147 -3.071 1.00 94.94 83 ALA A CA 1
ATOM 614 C C . ALA A 1 83 ? -5.737 -1.247 -3.987 1.00 94.94 83 ALA A C 1
ATOM 616 O O . ALA A 1 83 ? -5.716 -2.432 -3.647 1.00 94.94 83 ALA A O 1
ATOM 617 N N . GLY A 1 84 ? -6.242 -0.843 -5.157 1.00 95.00 84 GLY A N 1
ATOM 618 C CA . GLY A 1 84 ? -6.738 -1.751 -6.196 1.00 95.00 84 GLY A CA 1
ATOM 619 C C . GLY A 1 84 ? -8.176 -2.230 -5.975 1.00 95.00 84 GLY A C 1
ATOM 620 O O . GLY A 1 84 ? -9.041 -1.460 -5.554 1.00 95.00 84 GLY A O 1
ATOM 621 N N . LEU A 1 85 ? -8.458 -3.496 -6.294 1.00 94.56 85 LEU A N 1
ATOM 622 C CA . LEU A 1 85 ? -9.786 -4.115 -6.166 1.00 94.56 85 LEU A CA 1
ATOM 623 C C . LEU A 1 85 ? -10.157 -4.404 -4.697 1.00 94.56 85 LEU A C 1
ATOM 625 O O . LEU A 1 85 ? -10.308 -5.556 -4.292 1.00 94.56 85 LEU A O 1
ATOM 629 N N . VAL A 1 86 ? -10.347 -3.352 -3.893 1.00 89.50 86 VAL A N 1
ATOM 630 C CA . VAL A 1 86 ? -10.544 -3.427 -2.429 1.00 89.50 86 VAL A CA 1
ATOM 631 C C . VAL A 1 86 ? -11.659 -4.387 -2.006 1.00 89.50 86 VAL A C 1
ATOM 633 O O . VAL A 1 86 ? -11.487 -5.129 -1.050 1.00 89.50 86 VAL A O 1
ATOM 636 N N . LYS A 1 87 ? -12.754 -4.493 -2.765 1.00 89.00 87 LYS A N 1
ATOM 637 C CA . LYS A 1 87 ? -13.839 -5.443 -2.453 1.00 89.00 87 LYS A CA 1
ATOM 638 C C . LYS A 1 87 ? -13.390 -6.909 -2.477 1.00 89.00 87 LYS A C 1
ATOM 640 O O . LYS A 1 87 ? -13.906 -7.724 -1.720 1.00 89.00 87 LYS A O 1
ATOM 645 N N . VAL A 1 88 ? -12.439 -7.253 -3.349 1.00 88.62 88 VAL A N 1
ATOM 646 C CA . VAL A 1 88 ? -11.852 -8.601 -3.413 1.00 88.62 88 VAL A CA 1
ATOM 647 C C . VAL A 1 88 ? -10.942 -8.830 -2.207 1.00 88.62 88 VAL A C 1
ATOM 649 O O . VAL A 1 88 ? -10.987 -9.905 -1.609 1.00 88.62 88 VAL A O 1
ATOM 652 N N . LEU A 1 89 ? -10.166 -7.810 -1.816 1.00 87.38 89 LEU A N 1
ATOM 653 C CA . LEU A 1 89 ? -9.354 -7.854 -0.597 1.00 87.38 89 LEU A CA 1
ATOM 654 C C . LEU A 1 89 ? -10.223 -8.043 0.639 1.00 87.38 89 LEU A C 1
ATOM 656 O O . LEU A 1 89 ? -9.954 -8.949 1.409 1.00 87.38 89 LEU A O 1
ATOM 660 N N . GLU A 1 90 ? -11.275 -7.247 0.809 1.00 86.06 90 GLU A N 1
ATOM 661 C CA . GLU A 1 90 ? -12.176 -7.321 1.963 1.00 86.06 90 GLU A CA 1
ATOM 662 C C . GLU A 1 90 ? -12.896 -8.669 2.046 1.00 86.06 90 GLU A C 1
ATOM 664 O O . GLU A 1 90 ? -13.012 -9.239 3.127 1.00 86.06 90 GLU A O 1
ATOM 669 N N . ALA A 1 91 ? -13.328 -9.225 0.910 1.00 86.19 91 ALA A N 1
ATOM 670 C CA . ALA A 1 91 ? -13.961 -10.541 0.880 1.00 86.19 91 ALA A CA 1
ATOM 671 C C . ALA A 1 91 ? -12.998 -11.670 1.289 1.00 86.19 91 ALA A C 1
ATOM 673 O O . ALA A 1 91 ? -13.424 -12.674 1.862 1.00 86.19 91 ALA A O 1
ATOM 674 N N . ARG A 1 92 ? -11.702 -11.530 0.978 1.00 83.44 92 ARG A N 1
ATOM 675 C CA . ARG A 1 92 ? -10.685 -12.554 1.254 1.00 83.44 92 ARG A CA 1
ATOM 676 C C . ARG A 1 92 ? -9.991 -12.376 2.606 1.00 83.44 92 ARG A C 1
ATOM 678 O O . ARG A 1 92 ? -9.581 -13.375 3.203 1.00 83.44 92 ARG A O 1
ATOM 685 N N . PHE A 1 93 ? -9.851 -11.126 3.027 1.00 79.25 93 PHE A N 1
ATOM 686 C CA . PHE A 1 93 ? -9.121 -10.624 4.186 1.00 79.25 93 PHE A CA 1
ATOM 687 C C . PHE A 1 93 ? -9.898 -9.432 4.770 1.00 79.25 93 PHE A C 1
ATOM 689 O O . PHE A 1 93 ? -9.522 -8.277 4.534 1.00 79.25 93 PHE A O 1
ATOM 696 N N . PRO A 1 94 ? -11.003 -9.673 5.490 1.00 74.94 94 PRO A N 1
ATOM 697 C CA . PRO A 1 94 ? -11.756 -8.596 6.123 1.00 74.94 94 PRO A CA 1
ATOM 698 C C . PRO A 1 94 ? -10.850 -7.815 7.082 1.00 74.94 94 PRO A C 1
ATOM 700 O O . PRO A 1 94 ? -9.966 -8.394 7.709 1.00 74.94 94 PRO A O 1
ATOM 703 N N . ALA A 1 95 ? -11.029 -6.495 7.161 1.00 68.88 95 ALA A N 1
ATOM 704 C CA . ALA A 1 95 ? -10.377 -5.715 8.209 1.00 68.88 95 ALA A CA 1
ATOM 705 C C . ALA A 1 95 ? -11.000 -6.093 9.562 1.00 68.88 95 ALA A C 1
ATOM 707 O O . ALA A 1 95 ? -12.218 -6.246 9.640 1.00 68.88 95 ALA A O 1
ATOM 708 N N . GLU A 1 96 ? -10.187 -6.225 10.610 1.00 64.88 96 GLU A N 1
ATOM 709 C CA . GLU A 1 96 ? -10.654 -6.619 11.952 1.00 64.88 96 GLU A CA 1
ATOM 710 C C . GLU A 1 96 ? -11.668 -5.608 12.540 1.00 64.88 96 GLU A C 1
ATOM 712 O O . GLU A 1 96 ? -12.577 -6.003 13.267 1.00 64.88 96 GLU A O 1
ATOM 717 N N . ASP A 1 97 ? -11.598 -4.331 12.133 1.00 57.31 97 ASP A N 1
ATOM 718 C CA . ASP A 1 97 ? -12.548 -3.271 12.520 1.00 57.31 97 ASP A CA 1
ATOM 719 C C . ASP A 1 97 ? -13.759 -3.128 11.580 1.00 57.31 97 ASP A C 1
ATOM 721 O O . ASP A 1 97 ? -14.628 -2.275 11.794 1.00 57.31 97 ASP A O 1
ATOM 725 N N . ALA A 1 98 ? -13.851 -3.931 10.513 1.00 49.38 98 ALA A N 1
ATOM 726 C CA . ALA A 1 98 ? -15.066 -3.949 9.710 1.00 49.38 98 ALA A CA 1
ATOM 727 C C . ALA A 1 98 ? -16.195 -4.475 10.605 1.00 49.38 98 ALA A C 1
ATOM 729 O O . ALA A 1 98 ? -16.019 -5.537 11.208 1.00 49.38 98 ALA A O 1
ATOM 730 N N . PRO 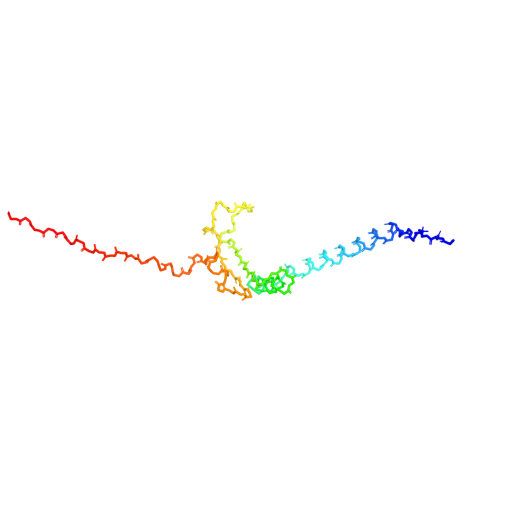A 1 99 ? -17.347 -3.780 10.722 1.00 41.94 99 PRO A N 1
ATOM 731 C CA . PRO A 1 99 ? -18.435 -4.241 11.564 1.00 41.94 99 PRO A CA 1
ATOM 732 C C . PRO A 1 99 ? -18.814 -5.643 11.103 1.00 41.94 99 PRO A C 1
ATOM 734 O O . PRO A 1 99 ? -19.408 -5.835 10.041 1.00 41.94 99 PRO A O 1
ATOM 737 N N . SER A 1 100 ? -18.406 -6.631 11.897 1.00 42.72 100 SER A N 1
ATOM 738 C CA . SER A 1 100 ? -18.731 -8.023 11.680 1.00 42.72 100 SER A CA 1
ATOM 739 C C . SER A 1 100 ? -20.240 -8.108 11.837 1.00 42.72 100 SER A C 1
ATOM 741 O O . SER A 1 100 ? -20.748 -8.244 12.951 1.00 42.72 100 SER A O 1
ATOM 743 N N . ALA A 1 101 ? -20.966 -8.023 10.722 1.00 48.34 101 ALA A N 1
ATOM 744 C CA . ALA A 1 101 ? -22.379 -8.346 10.632 1.00 48.34 101 ALA A CA 1
ATOM 745 C C . ALA A 1 101 ? -22.546 -9.863 10.816 1.00 48.34 101 ALA A C 1
ATOM 747 O O . ALA A 1 101 ? -23.011 -10.587 9.939 1.00 48.34 101 ALA A O 1
ATOM 748 N N . ARG A 1 102 ? -22.140 -10.368 11.984 1.00 46.78 102 ARG A N 1
ATOM 749 C CA . ARG A 1 102 ? -22.684 -11.594 12.535 1.00 46.78 102 ARG A CA 1
ATOM 750 C C . ARG A 1 102 ? -24.097 -11.217 12.920 1.00 46.78 102 ARG A C 1
ATOM 752 O O . ARG A 1 102 ? -24.311 -10.564 13.936 1.00 46.78 102 ARG A O 1
ATOM 759 N N . ALA A 1 103 ? -25.042 -11.564 12.053 1.00 43.97 103 ALA A N 1
ATOM 760 C CA . ALA A 1 103 ? -26.437 -11.627 12.430 1.00 43.97 103 ALA A CA 1
ATOM 761 C C . ALA A 1 103 ? -26.511 -12.467 13.711 1.00 43.97 103 ALA A C 1
ATOM 763 O O . ALA A 1 103 ? -26.320 -13.683 13.681 1.00 43.97 103 ALA A O 1
ATOM 764 N N . LEU A 1 104 ? -26.686 -11.799 14.850 1.00 50.09 104 LEU A N 1
ATOM 765 C CA . LEU A 1 104 ? -27.149 -12.452 16.055 1.00 50.09 104 LEU A CA 1
ATOM 766 C C . LEU A 1 104 ? -28.551 -12.934 15.699 1.00 50.09 104 LEU A C 1
ATOM 768 O O . LEU A 1 104 ? -29.459 -12.124 15.515 1.00 50.09 104 LEU A O 1
ATOM 772 N N . ASP A 1 105 ? -28.708 -14.244 15.531 1.00 54.06 105 ASP A N 1
ATOM 773 C CA . ASP A 1 105 ? -30.012 -14.878 15.665 1.00 54.06 105 ASP A CA 1
ATOM 774 C C . ASP A 1 105 ? -30.456 -14.670 17.118 1.00 54.06 105 ASP A C 1
ATOM 776 O O . ASP A 1 105 ? -30.254 -15.505 17.997 1.00 54.06 105 ASP A O 1
ATOM 780 N N . GLU A 1 106 ? -30.995 -13.484 17.396 1.00 52.34 106 GLU A N 1
ATOM 781 C CA . GLU A 1 106 ? -31.728 -13.189 18.614 1.00 52.34 106 GLU A CA 1
ATOM 782 C C . GLU A 1 106 ? -33.154 -13.713 18.441 1.00 52.34 106 GLU A C 1
ATOM 784 O O . GLU A 1 106 ? -34.134 -12.974 18.385 1.00 52.34 106 GLU A O 1
ATOM 789 N N . SER A 1 107 ? -33.283 -15.036 18.363 1.00 49.59 107 SER A N 1
ATOM 790 C CA . SER A 1 107 ? -34.557 -15.686 18.633 1.00 49.59 107 SER A CA 1
ATOM 791 C C . SER A 1 107 ? -34.710 -15.825 20.142 1.00 49.59 107 SER A C 1
ATOM 793 O O . SER A 1 107 ? -34.419 -16.847 20.765 1.00 49.59 107 SER A O 1
ATOM 795 N N . ALA A 1 108 ? -35.169 -14.722 20.728 1.00 55.34 108 ALA A N 1
ATOM 796 C CA . ALA A 1 108 ? -35.651 -14.612 22.088 1.00 55.34 108 ALA A CA 1
ATOM 797 C C . ALA A 1 108 ? -36.589 -15.778 22.453 1.00 55.34 108 ALA A C 1
ATOM 799 O O . ALA A 1 108 ? -37.734 -15.846 22.004 1.00 55.34 108 ALA A O 1
ATOM 800 N N . ARG A 1 109 ? -36.157 -16.654 23.368 1.00 45.12 109 ARG A N 1
ATOM 801 C CA . ARG A 1 109 ? -37.087 -17.435 24.193 1.00 45.12 109 ARG A CA 1
ATOM 802 C C . ARG A 1 109 ? -37.011 -16.935 25.626 1.00 45.12 109 ARG A C 1
ATOM 804 O O . ARG A 1 109 ? -36.238 -17.415 26.450 1.00 45.12 109 ARG A O 1
ATOM 811 N N . SER A 1 110 ? -37.823 -15.910 25.862 1.00 46.88 110 SER A N 1
ATOM 812 C CA . SER A 1 110 ? -38.028 -15.252 27.148 1.00 46.88 110 SER A CA 1
ATOM 813 C C . SER A 1 110 ? -38.386 -16.250 28.268 1.00 46.88 110 SER A C 1
ATOM 815 O O . SER A 1 110 ? -39.055 -17.258 28.005 1.00 46.88 110 SER A O 1
ATOM 817 N N . PRO A 1 111 ? -37.966 -15.994 29.522 1.00 54.25 111 PRO A N 1
ATOM 818 C CA . PRO A 1 111 ? -38.137 -16.912 30.633 1.00 54.25 111 PRO A CA 1
ATOM 819 C C . PRO A 1 111 ? -39.411 -16.641 31.464 1.00 54.25 111 PRO A C 1
ATOM 821 O O . PRO A 1 111 ? -39.797 -15.505 31.708 1.00 54.25 111 PRO A O 1
ATOM 824 N N . ARG A 1 112 ? -39.937 -17.739 32.030 1.00 48.66 112 ARG A N 1
ATOM 825 C CA . ARG A 1 112 ? -40.721 -17.877 33.282 1.00 48.66 112 ARG A CA 1
ATOM 826 C C . ARG A 1 112 ? -42.161 -17.338 33.319 1.00 48.66 112 ARG A C 1
ATOM 828 O O . ARG A 1 112 ? -42.401 -16.143 33.246 1.00 48.66 112 ARG A O 1
ATOM 835 N N . ARG A 1 113 ? -43.064 -18.201 33.802 1.00 48.03 113 ARG A N 1
ATOM 836 C CA . ARG A 1 113 ? -43.678 -18.015 35.130 1.00 48.03 113 ARG A CA 1
ATOM 837 C C . ARG A 1 113 ? -44.091 -19.355 35.744 1.00 48.03 113 ARG A C 1
ATOM 839 O O . ARG A 1 113 ? -44.693 -20.193 35.087 1.00 48.03 113 ARG A O 1
ATOM 846 N N . ARG A 1 114 ? -43.697 -19.534 37.008 1.00 49.09 114 ARG A N 1
ATOM 847 C CA . ARG A 1 114 ? -44.282 -20.489 37.954 1.00 49.09 114 ARG A CA 1
ATOM 848 C C . ARG A 1 114 ? -45.730 -20.075 38.236 1.00 49.09 114 ARG A C 1
ATOM 850 O O . ARG A 1 114 ? -45.969 -18.886 38.449 1.00 49.09 114 ARG A O 1
ATOM 857 N N . SER A 1 115 ? -46.605 -21.063 38.356 1.00 61.06 115 SER A N 1
ATOM 858 C CA . SER A 1 115 ? -47.699 -21.113 39.330 1.00 61.06 115 SER A CA 1
ATOM 859 C C . SER A 1 115 ? -47.735 -22.532 39.868 1.00 61.06 115 SER A C 1
ATOM 861 O O . SER A 1 115 ? -47.840 -23.434 39.006 1.00 61.06 115 SER A O 1
#

Radius of gyration: 26.19 Å; chains: 1; bounding box: 82×34×82 Å